Protein AF-A0A1F8F1T1-F1 (afdb_monomer_lite)

Secondary structure (DSSP, 8-state):
-HHHHHHHHHHHHHHIIIIIHHHH--HHHHHHHHHHHHHHHHHHHHHHHHHHHHHHHHHHH--TT--GGGGG-HHHHHHHHHHHHHHHHHHHH-TTHHHHS--HHHHHHHHHHHHTT------

Sequence (123 aa):
MLFNLFILGLAVYFLYRILIRPVFGTPNEQLTKIRQNKLLLKYASETRLISRQITEWVRANLKDGDSISKLYDPELMVLIERDQKLFDEIVKLDSSYKDLVMPPKEFHRHLVELARGQYKQTH

Structure (mmCIF, N/CA/C/O backbone):
data_AF-A0A1F8F1T1-F1
#
_entry.id   AF-A0A1F8F1T1-F1
#
loop_
_atom_site.group_PDB
_atom_site.id
_atom_site.type_symbol
_atom_site.label_atom_id
_atom_site.label_alt_id
_atom_site.label_comp_id
_atom_site.label_asym_id
_atom_site.label_entity_id
_atom_site.label_seq_id
_atom_site.pdbx_PDB_ins_code
_atom_site.Cartn_x
_atom_site.Cartn_y
_atom_site.Cartn_z
_atom_site.occupancy
_atom_site.B_iso_or_equiv
_atom_site.auth_seq_id
_atom_site.auth_comp_id
_atom_site.auth_asym_id
_atom_site.auth_atom_id
_atom_site.pdbx_PDB_model_num
ATOM 1 N N . MET A 1 1 ? 37.839 1.947 -54.728 1.00 59.00 1 MET A N 1
ATOM 2 C CA . MET A 1 1 ? 38.269 1.691 -53.332 1.00 59.00 1 MET A CA 1
ATOM 3 C C . MET A 1 1 ? 37.271 2.195 -52.286 1.00 59.00 1 MET A C 1
ATOM 5 O O . MET A 1 1 ? 36.901 1.408 -51.428 1.00 59.00 1 MET A O 1
ATOM 9 N N . LEU A 1 2 ? 36.771 3.436 -52.372 1.00 60.41 2 LEU A N 1
ATOM 10 C CA . LEU A 1 2 ? 35.816 4.007 -51.396 1.00 60.41 2 LEU A CA 1
ATOM 11 C C . LEU A 1 2 ? 34.482 3.240 -51.268 1.00 60.41 2 LEU A C 1
ATOM 13 O O . LEU A 1 2 ? 33.954 3.098 -50.171 1.00 60.41 2 LEU A O 1
ATOM 17 N N . PHE A 1 3 ? 33.971 2.683 -52.368 1.00 63.91 3 PHE A N 1
ATOM 18 C CA . PHE A 1 3 ? 32.712 1.925 -52.383 1.00 63.91 3 PHE A CA 1
ATOM 19 C C . PHE A 1 3 ? 32.761 0.644 -51.526 1.00 63.91 3 PHE A C 1
ATOM 21 O O . PHE A 1 3 ? 31.807 0.326 -50.822 1.00 63.91 3 PHE A O 1
ATOM 28 N N . ASN A 1 4 ? 33.907 -0.045 -51.499 1.00 68.38 4 ASN A N 1
ATOM 29 C CA . ASN A 1 4 ? 34.079 -1.256 -50.690 1.00 68.38 4 ASN A CA 1
ATOM 30 C C . ASN A 1 4 ? 34.127 -0.944 -49.188 1.00 68.38 4 ASN A C 1
ATOM 32 O O . ASN A 1 4 ? 33.624 -1.728 -48.390 1.00 68.38 4 ASN A O 1
ATOM 36 N N . LEU A 1 5 ? 34.672 0.215 -48.798 1.00 72.00 5 LEU A N 1
ATOM 37 C CA . LEU A 1 5 ? 34.673 0.668 -47.402 1.00 72.00 5 LEU A CA 1
ATOM 38 C C . LEU A 1 5 ? 33.259 1.022 -46.920 1.00 72.00 5 LEU A C 1
ATOM 40 O O . LEU A 1 5 ? 32.907 0.720 -45.782 1.00 72.00 5 LEU A O 1
ATOM 44 N N . PHE A 1 6 ? 32.430 1.598 -47.794 1.00 73.69 6 PHE A N 1
ATOM 45 C CA . PHE A 1 6 ? 31.031 1.903 -47.488 1.00 73.69 6 PHE A CA 1
ATOM 46 C C . PHE A 1 6 ? 30.197 0.633 -47.259 1.00 73.69 6 PHE A C 1
ATOM 48 O O . PHE A 1 6 ? 29.474 0.535 -46.266 1.00 73.69 6 PHE A O 1
ATOM 55 N N . ILE A 1 7 ? 30.348 -0.372 -48.128 1.00 76.06 7 ILE A N 1
ATOM 56 C CA . ILE A 1 7 ? 29.657 -1.664 -47.985 1.00 76.06 7 ILE A CA 1
ATOM 57 C C . ILE A 1 7 ? 30.124 -2.404 -46.726 1.00 76.06 7 ILE A C 1
ATOM 59 O O . ILE A 1 7 ? 29.296 -2.950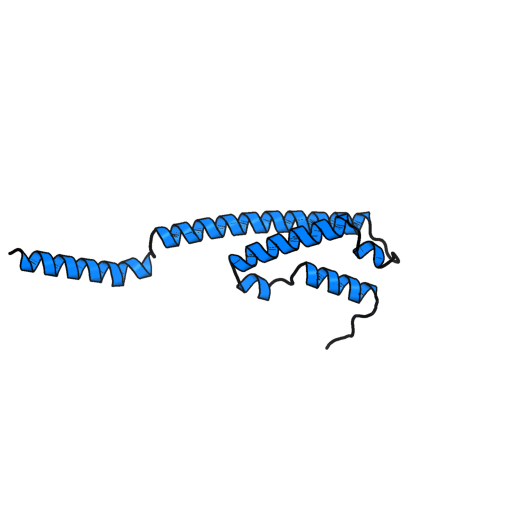 -45.996 1.00 76.06 7 ILE A O 1
ATOM 63 N N . LEU A 1 8 ? 31.427 -2.379 -46.426 1.00 78.31 8 LEU A N 1
ATOM 64 C CA . LEU A 1 8 ? 31.968 -2.980 -45.207 1.00 78.31 8 LEU A CA 1
ATOM 65 C C . LEU A 1 8 ? 31.399 -2.303 -43.947 1.00 78.31 8 LEU A C 1
ATOM 67 O O . LEU A 1 8 ? 30.991 -2.989 -43.013 1.00 78.31 8 LEU A O 1
ATOM 71 N N . GLY A 1 9 ? 31.297 -0.970 -43.942 1.00 72.56 9 GLY A N 1
ATOM 72 C CA . GLY A 1 9 ? 30.690 -0.214 -42.842 1.00 72.56 9 GLY A CA 1
ATOM 73 C C . GLY A 1 9 ? 29.211 -0.552 -42.625 1.00 72.56 9 GLY A C 1
ATOM 74 O O . GLY A 1 9 ? 28.780 -0.741 -41.487 1.00 72.56 9 GLY A O 1
ATOM 75 N N . LEU A 1 10 ? 28.445 -0.709 -43.708 1.00 78.19 10 LEU A N 1
ATOM 76 C CA . LEU A 1 10 ? 27.050 -1.157 -43.655 1.00 78.19 10 LEU A CA 1
ATOM 77 C C . LEU A 1 10 ? 26.926 -2.576 -43.092 1.00 78.19 10 LEU A C 1
ATOM 79 O O . LEU A 1 10 ? 26.110 -2.808 -42.202 1.00 78.19 10 LEU A O 1
ATOM 83 N N . ALA A 1 11 ? 27.755 -3.512 -43.556 1.00 78.50 11 ALA A N 1
ATOM 84 C CA . ALA A 1 11 ? 27.746 -4.889 -43.070 1.00 78.50 11 ALA A CA 1
ATOM 85 C C . ALA A 1 11 ? 28.055 -4.966 -41.565 1.00 78.50 11 ALA A C 1
ATOM 87 O O . ALA A 1 11 ? 27.344 -5.644 -40.823 1.00 78.50 11 ALA A O 1
ATOM 88 N N . VAL A 1 12 ? 29.051 -4.210 -41.091 1.00 78.56 12 VAL A N 1
ATOM 89 C CA . VAL A 1 12 ? 29.393 -4.119 -39.661 1.00 78.56 12 VAL A CA 1
ATOM 90 C C . VAL A 1 12 ? 28.250 -3.499 -38.852 1.00 78.56 12 VAL A C 1
ATOM 92 O O . VAL A 1 12 ? 27.917 -4.003 -37.779 1.00 78.56 12 VAL A O 1
ATOM 95 N N . TYR A 1 13 ? 27.595 -2.456 -39.369 1.00 78.56 13 TYR A N 1
ATOM 96 C CA . TYR A 1 13 ? 26.437 -1.840 -38.716 1.00 78.56 13 TYR A CA 1
ATOM 97 C C . TYR A 1 13 ? 25.257 -2.814 -38.578 1.00 78.56 13 TYR A C 1
ATOM 99 O O . TYR A 1 13 ? 24.650 -2.911 -37.508 1.00 78.56 13 TYR A O 1
ATOM 107 N N . PHE A 1 14 ? 24.945 -3.569 -39.635 1.00 77.19 14 PHE A N 1
ATOM 108 C CA . PHE A 1 14 ? 23.886 -4.577 -39.601 1.00 77.19 14 PHE A CA 1
ATOM 109 C C . PHE A 1 14 ? 24.230 -5.737 -38.660 1.00 77.19 14 PHE A C 1
ATOM 111 O O . PHE A 1 14 ? 23.375 -6.132 -37.869 1.00 77.19 14 PHE A O 1
ATOM 118 N N . LEU A 1 15 ? 25.477 -6.219 -38.661 1.00 76.56 15 LEU A N 1
ATOM 119 C CA . LEU A 1 15 ? 25.941 -7.242 -37.717 1.00 76.56 15 LEU A CA 1
ATOM 120 C C . LEU A 1 15 ? 25.843 -6.760 -36.264 1.00 76.56 15 LEU A C 1
ATOM 122 O O . LEU A 1 15 ? 25.317 -7.478 -35.417 1.00 76.56 15 LEU A O 1
ATOM 126 N N . TYR A 1 16 ? 26.248 -5.522 -35.971 1.00 72.50 16 TYR A N 1
ATOM 127 C CA . TYR A 1 16 ? 26.087 -4.925 -34.642 1.00 72.50 16 TYR A CA 1
ATOM 128 C C . TYR A 1 16 ? 24.607 -4.827 -34.230 1.00 72.50 16 TYR A C 1
ATOM 130 O O . TYR A 1 16 ? 24.237 -5.181 -33.107 1.00 72.50 16 TYR A O 1
ATOM 138 N N . ARG A 1 17 ? 23.733 -4.392 -35.145 1.00 68.88 17 ARG A N 1
ATOM 139 C CA . ARG A 1 17 ? 22.296 -4.232 -34.878 1.00 68.88 17 ARG A CA 1
ATOM 140 C C . ARG A 1 17 ? 21.565 -5.565 -34.693 1.00 68.88 17 ARG A C 1
ATOM 142 O O . ARG A 1 17 ? 20.622 -5.602 -33.910 1.00 68.88 17 ARG A O 1
ATOM 149 N N . ILE A 1 18 ? 21.969 -6.618 -35.401 1.00 72.00 18 ILE A N 1
ATOM 150 C CA . ILE A 1 18 ? 21.303 -7.929 -35.383 1.00 72.00 18 ILE A CA 1
ATOM 151 C C . ILE A 1 18 ? 21.863 -8.839 -34.285 1.00 72.00 18 ILE A C 1
ATOM 153 O O . ILE A 1 18 ? 21.093 -9.551 -33.655 1.00 72.00 18 ILE A O 1
ATOM 157 N N . LEU A 1 19 ? 23.175 -8.826 -34.037 1.00 65.62 19 LEU A N 1
ATOM 158 C CA . LEU A 1 19 ? 23.812 -9.781 -33.122 1.00 65.62 19 LEU A CA 1
ATOM 159 C C . LEU A 1 19 ? 24.101 -9.188 -31.742 1.00 65.62 19 LEU A C 1
ATOM 161 O O . LEU A 1 19 ? 23.941 -9.871 -30.738 1.00 65.62 19 LEU A O 1
ATOM 165 N N . ILE A 1 20 ? 24.514 -7.921 -31.666 1.00 62.72 20 ILE A N 1
ATOM 166 C CA . ILE A 1 20 ? 25.002 -7.328 -30.410 1.00 62.72 20 ILE A CA 1
ATOM 167 C C . ILE A 1 20 ? 23.877 -6.587 -29.682 1.00 62.72 20 ILE A C 1
ATOM 169 O O . ILE A 1 20 ? 23.668 -6.791 -28.486 1.00 62.72 20 ILE A O 1
ATOM 173 N N . ARG A 1 21 ? 23.100 -5.767 -30.400 1.00 60.22 21 ARG A N 1
ATOM 174 C CA . ARG A 1 21 ? 22.005 -4.975 -29.817 1.00 60.22 21 ARG A CA 1
ATOM 175 C C . ARG A 1 21 ? 20.918 -5.806 -29.104 1.00 60.22 21 ARG A C 1
ATOM 177 O O . ARG A 1 21 ? 20.517 -5.373 -28.028 1.00 60.22 21 ARG A O 1
ATOM 184 N N . PRO A 1 22 ? 20.431 -6.953 -29.622 1.00 61.81 22 PRO A N 1
ATOM 185 C CA . PRO A 1 22 ? 19.418 -7.735 -28.908 1.00 61.81 22 PRO A CA 1
ATOM 186 C C . PRO A 1 22 ? 19.983 -8.537 -27.729 1.00 61.81 22 PRO A C 1
ATOM 188 O O . PRO A 1 22 ? 19.249 -8.792 -26.781 1.00 61.81 22 PRO A O 1
ATOM 191 N N . VAL A 1 23 ? 21.270 -8.908 -27.755 1.00 61.06 23 VAL A N 1
ATOM 192 C CA . VAL A 1 23 ? 21.905 -9.690 -26.677 1.00 61.06 23 VAL A CA 1
ATOM 193 C C . VAL A 1 23 ? 22.270 -8.806 -25.485 1.00 61.06 23 VAL A C 1
ATOM 195 O O . VAL A 1 23 ? 22.079 -9.207 -24.340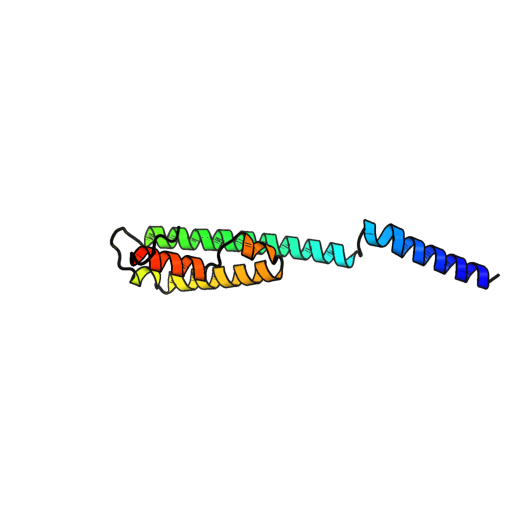 1.00 61.06 23 VAL A O 1
ATOM 198 N N . PHE A 1 24 ? 22.763 -7.591 -25.734 1.00 57.16 24 PHE A N 1
ATOM 199 C CA . PHE A 1 24 ? 23.231 -6.698 -24.672 1.00 57.16 24 PHE A CA 1
ATOM 200 C C . PHE A 1 24 ? 22.254 -5.560 -24.350 1.00 57.16 24 PHE A C 1
ATOM 202 O O . PHE A 1 24 ? 22.424 -4.890 -23.334 1.00 57.16 24 PHE A O 1
ATOM 209 N N . GLY A 1 25 ? 21.212 -5.337 -25.155 1.00 58.81 25 GLY A N 1
ATOM 210 C CA . GLY A 1 25 ? 20.397 -4.124 -25.058 1.00 58.81 25 GLY A CA 1
ATOM 211 C C . GLY A 1 25 ? 21.231 -2.867 -25.330 1.00 58.81 25 GLY A C 1
ATOM 212 O O . GLY A 1 25 ? 22.454 -2.910 -25.494 1.00 58.81 25 GLY A O 1
ATOM 213 N N . THR A 1 26 ? 20.591 -1.704 -25.401 1.00 63.59 26 THR A N 1
ATOM 214 C CA . THR A 1 26 ? 21.368 -0.454 -25.415 1.00 63.59 26 THR A CA 1
ATOM 215 C C . THR A 1 26 ? 21.877 -0.139 -23.999 1.00 63.59 26 THR A C 1
ATOM 217 O O . THR A 1 26 ? 21.182 -0.433 -23.024 1.00 63.59 26 THR A O 1
ATOM 220 N N . PRO A 1 27 ? 23.049 0.505 -23.828 1.00 63.69 27 PRO A N 1
ATOM 221 C CA . PRO A 1 27 ? 23.506 0.964 -22.511 1.00 63.69 27 PRO A CA 1
ATOM 222 C C . PRO A 1 27 ? 22.430 1.778 -21.772 1.00 63.69 27 PRO A C 1
ATOM 224 O O . PRO A 1 27 ? 22.252 1.637 -20.565 1.00 63.69 27 PRO A O 1
ATOM 227 N N . ASN A 1 28 ? 21.636 2.552 -22.517 1.00 65.62 28 ASN A N 1
ATOM 228 C CA . ASN A 1 28 ? 20.506 3.323 -22.001 1.00 65.62 28 ASN A CA 1
ATOM 229 C C . ASN A 1 28 ? 19.364 2.447 -21.456 1.00 65.62 28 ASN A C 1
ATOM 231 O O . ASN A 1 28 ? 18.764 2.804 -20.443 1.00 65.62 28 ASN A O 1
ATOM 235 N N . GLU A 1 29 ? 19.072 1.298 -22.069 1.00 66.50 29 GLU A N 1
ATOM 236 C CA . GLU A 1 29 ? 18.087 0.337 -21.550 1.00 66.50 29 GLU A CA 1
ATOM 237 C C . GLU A 1 29 ? 18.572 -0.317 -20.251 1.00 66.50 29 GLU A C 1
ATOM 239 O O . GLU A 1 29 ? 17.806 -0.417 -19.292 1.00 66.50 29 GLU A O 1
ATOM 244 N N . GLN A 1 30 ? 19.852 -0.700 -20.174 1.00 68.38 30 GLN A N 1
ATOM 245 C CA . GLN A 1 30 ? 20.429 -1.255 -18.945 1.00 68.38 30 GLN A CA 1
ATOM 246 C C . GLN A 1 30 ? 20.431 -0.227 -17.803 1.00 68.38 30 GLN A C 1
ATOM 248 O O . GLN A 1 30 ? 20.001 -0.531 -16.690 1.00 68.38 30 GLN A O 1
ATOM 253 N N . LEU A 1 31 ? 20.846 1.013 -18.085 1.00 68.12 31 LEU A N 1
ATOM 254 C CA . LEU A 1 31 ? 20.800 2.122 -17.128 1.00 68.12 31 LEU A CA 1
ATOM 255 C C . LEU A 1 31 ? 19.371 2.414 -16.650 1.00 68.12 31 LEU A C 1
ATOM 257 O O . LEU A 1 31 ? 19.165 2.669 -15.461 1.00 68.12 31 LEU A O 1
ATOM 261 N N . THR A 1 32 ? 18.384 2.343 -17.546 1.00 72.38 32 THR A N 1
ATOM 262 C CA . THR A 1 32 ? 16.965 2.510 -17.198 1.00 72.38 32 THR A CA 1
ATOM 263 C C . THR A 1 32 ? 16.494 1.408 -16.249 1.00 72.38 32 THR A C 1
ATOM 265 O O . THR A 1 32 ? 15.938 1.726 -15.199 1.00 72.38 32 THR A O 1
ATOM 268 N N . LYS A 1 33 ? 16.808 0.136 -16.535 1.00 73.31 33 LYS A N 1
ATOM 269 C CA . LYS A 1 33 ? 16.470 -0.996 -15.652 1.00 73.31 33 LYS A CA 1
ATOM 270 C C . LYS A 1 33 ? 17.109 -0.879 -14.266 1.00 73.31 33 LYS A C 1
ATOM 272 O O . LYS A 1 33 ? 16.445 -1.110 -13.261 1.00 73.31 33 LYS A O 1
ATOM 277 N N . ILE A 1 34 ? 18.377 -0.472 -14.182 1.00 75.19 34 ILE A N 1
ATOM 278 C CA . ILE A 1 34 ? 19.065 -0.275 -12.892 1.00 75.19 34 ILE A CA 1
ATOM 279 C C . ILE A 1 34 ? 18.388 0.834 -12.074 1.00 75.19 34 ILE A C 1
ATOM 281 O O . ILE A 1 34 ? 18.170 0.674 -10.870 1.00 75.19 34 ILE A O 1
ATOM 285 N N . ARG A 1 35 ? 18.028 1.957 -12.712 1.00 76.31 35 ARG A N 1
ATOM 286 C CA . ARG A 1 35 ? 17.304 3.053 -12.046 1.00 76.31 35 ARG A CA 1
ATOM 287 C C . ARG A 1 35 ? 15.926 2.609 -11.562 1.00 76.31 35 ARG A C 1
ATOM 289 O O . ARG A 1 35 ? 15.580 2.908 -10.422 1.00 76.31 35 ARG A O 1
ATOM 296 N N . GLN A 1 36 ? 15.182 1.873 -12.387 1.00 80.25 36 GLN A N 1
ATOM 297 C CA . GLN A 1 36 ? 13.880 1.310 -12.022 1.00 80.25 36 GLN A CA 1
ATOM 2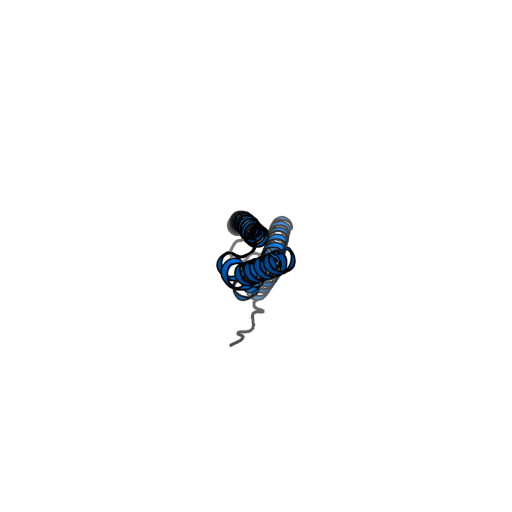98 C C . GLN A 1 36 ? 13.999 0.359 -10.827 1.00 80.25 36 GLN A C 1
ATOM 300 O O . GLN A 1 36 ? 13.293 0.546 -9.843 1.00 80.25 36 GLN A O 1
ATOM 305 N N . ASN A 1 37 ? 14.958 -0.570 -10.837 1.00 81.88 37 ASN A N 1
ATOM 306 C CA . ASN A 1 37 ? 15.184 -1.488 -9.716 1.00 81.88 37 ASN A CA 1
ATOM 307 C C . ASN A 1 37 ? 15.531 -0.752 -8.417 1.00 81.88 37 ASN A C 1
ATOM 309 O O . ASN A 1 37 ? 15.046 -1.112 -7.346 1.00 81.88 37 ASN A O 1
ATOM 313 N N . LYS A 1 38 ? 16.342 0.310 -8.492 1.00 85.50 38 LYS A N 1
ATOM 314 C CA . LYS A 1 38 ? 16.666 1.134 -7.321 1.00 85.50 38 LYS A CA 1
ATOM 315 C C . LYS A 1 38 ? 15.438 1.875 -6.780 1.00 85.50 38 LYS A C 1
ATOM 317 O O . LYS A 1 38 ? 15.286 1.977 -5.564 1.00 85.50 38 LYS A O 1
ATOM 322 N N . LEU A 1 39 ? 14.575 2.387 -7.660 1.00 86.44 39 LEU A N 1
ATOM 323 C CA . LEU A 1 39 ? 13.313 3.024 -7.270 1.00 86.44 39 LEU A CA 1
ATOM 324 C C . LEU A 1 39 ? 12.342 2.017 -6.647 1.00 86.44 39 LEU A C 1
ATOM 326 O O . LEU A 1 39 ? 11.801 2.299 -5.586 1.00 86.44 39 LEU A O 1
ATOM 330 N N . LEU A 1 40 ? 12.198 0.827 -7.233 1.00 85.50 40 LEU A N 1
ATOM 331 C CA . LEU A 1 40 ? 11.379 -0.253 -6.677 1.00 85.50 40 LEU A CA 1
ATOM 332 C C . LEU A 1 40 ? 11.863 -0.679 -5.288 1.00 85.50 40 LEU A C 1
ATOM 334 O O . LEU A 1 40 ? 11.055 -0.801 -4.375 1.00 85.50 40 LEU A O 1
ATOM 338 N N . LEU A 1 41 ? 13.177 -0.829 -5.088 1.00 87.81 41 LEU A N 1
ATOM 339 C CA . LEU A 1 41 ? 13.756 -1.109 -3.768 1.00 87.81 41 LEU A CA 1
ATOM 340 C C . LEU A 1 41 ? 13.439 -0.004 -2.754 1.00 87.81 41 LEU A C 1
ATOM 342 O O . LEU A 1 41 ? 13.098 -0.297 -1.606 1.00 87.81 41 LEU A O 1
ATOM 346 N N . LYS A 1 42 ? 13.528 1.263 -3.177 1.00 90.38 42 LYS A N 1
ATOM 347 C CA . LYS A 1 42 ? 13.160 2.405 -2.338 1.00 90.38 42 LYS A CA 1
ATOM 348 C C . LYS A 1 42 ? 11.678 2.339 -1.959 1.00 90.38 42 LYS A C 1
ATOM 350 O O . LYS A 1 42 ? 11.369 2.369 -0.770 1.00 90.38 42 LYS A O 1
ATOM 355 N N . TYR A 1 43 ? 10.779 2.178 -2.926 1.00 89.56 43 TYR A N 1
ATOM 356 C CA . TYR A 1 43 ? 9.346 2.092 -2.653 1.00 89.56 43 TYR A CA 1
ATOM 357 C C . TYR A 1 43 ? 8.991 0.887 -1.782 1.00 89.56 43 TYR A C 1
ATOM 359 O O . TYR A 1 43 ? 8.281 1.060 -0.803 1.00 89.56 43 TYR A O 1
ATOM 367 N N . ALA A 1 44 ? 9.578 -0.289 -2.021 1.00 84.50 44 ALA A N 1
ATOM 368 C CA . ALA A 1 44 ? 9.381 -1.463 -1.170 1.00 84.50 44 ALA A CA 1
ATOM 369 C C . ALA A 1 44 ? 9.788 -1.205 0.293 1.00 84.50 44 ALA A C 1
ATOM 371 O O . ALA A 1 44 ? 9.105 -1.643 1.223 1.00 84.50 44 ALA A O 1
ATOM 372 N N . SER A 1 45 ? 10.882 -0.467 0.517 1.00 87.38 45 SER A N 1
ATOM 373 C CA . SER A 1 45 ? 11.299 -0.078 1.869 1.00 87.38 45 SER A CA 1
ATOM 374 C C . SER A 1 45 ? 10.319 0.898 2.534 1.00 87.38 45 SER A C 1
ATOM 376 O O . SER A 1 45 ? 10.025 0.752 3.722 1.00 87.38 45 SER A O 1
ATOM 378 N N . GLU A 1 46 ? 9.765 1.844 1.771 1.00 91.06 46 GLU A N 1
ATOM 379 C CA . GLU A 1 46 ? 8.780 2.810 2.265 1.00 91.06 46 GLU A CA 1
ATOM 380 C C . GLU A 1 46 ? 7.428 2.141 2.551 1.00 91.06 46 GLU A C 1
ATOM 382 O O . GLU A 1 46 ? 6.874 2.343 3.630 1.00 91.06 46 GLU A O 1
ATOM 387 N N . THR A 1 47 ? 6.945 1.262 1.668 1.00 88.19 47 THR A N 1
ATOM 388 C CA . THR A 1 47 ? 5.728 0.462 1.880 1.00 88.19 47 THR A CA 1
ATOM 389 C C . THR A 1 47 ? 5.842 -0.383 3.146 1.00 88.19 47 THR A C 1
ATOM 391 O O . THR A 1 47 ? 4.920 -0.415 3.961 1.00 88.19 47 THR A O 1
ATOM 394 N N . ARG A 1 48 ? 7.003 -1.013 3.387 1.00 87.88 48 ARG A N 1
ATOM 395 C CA . ARG A 1 48 ? 7.247 -1.774 4.624 1.00 87.88 48 ARG A CA 1
ATOM 396 C C . ARG A 1 48 ? 7.166 -0.893 5.872 1.00 87.88 48 ARG A C 1
ATOM 398 O O . ARG A 1 48 ? 6.642 -1.334 6.895 1.00 87.88 48 ARG A O 1
ATOM 405 N N . LEU A 1 49 ? 7.687 0.332 5.804 1.00 92.12 49 LEU A N 1
ATOM 406 C CA . LEU A 1 49 ? 7.615 1.284 6.910 1.00 92.12 49 LEU A CA 1
ATOM 407 C C . LEU A 1 49 ? 6.166 1.708 7.182 1.00 92.12 49 LEU A C 1
ATOM 409 O O . LEU A 1 49 ? 5.737 1.666 8.332 1.00 92.12 49 LEU A O 1
ATOM 413 N N . ILE A 1 50 ? 5.406 2.063 6.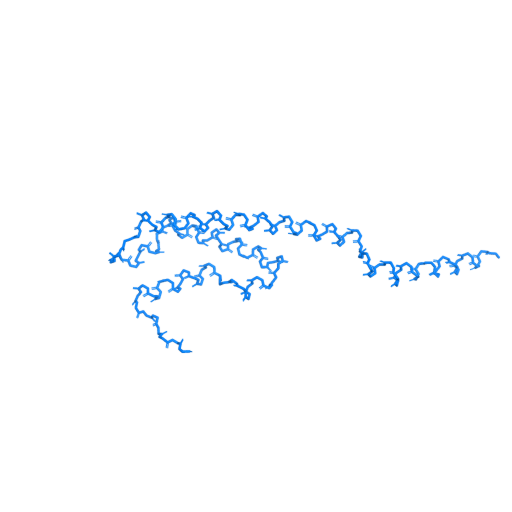143 1.00 88.19 50 ILE A N 1
ATOM 414 C CA . ILE A 1 50 ? 4.005 2.479 6.289 1.00 88.19 50 ILE A CA 1
ATOM 415 C C . ILE A 1 50 ? 3.143 1.324 6.803 1.00 88.19 50 ILE A C 1
ATOM 417 O O . ILE A 1 50 ? 2.384 1.506 7.751 1.00 88.19 50 ILE A O 1
ATOM 421 N N . SER A 1 51 ? 3.328 0.114 6.271 1.00 85.44 51 SER A N 1
ATOM 422 C CA . SER A 1 51 ? 2.635 -1.093 6.749 1.00 85.44 51 SER A CA 1
ATOM 423 C C . SER A 1 51 ? 2.856 -1.321 8.248 1.00 85.44 51 SER A C 1
ATOM 425 O O . SER A 1 51 ? 1.929 -1.657 8.991 1.00 85.44 51 SER A O 1
ATOM 427 N N . ARG A 1 52 ? 4.088 -1.093 8.722 1.00 86.88 52 ARG A N 1
ATOM 428 C CA . ARG A 1 52 ? 4.416 -1.164 10.147 1.00 86.88 52 ARG A CA 1
ATOM 429 C C . ARG A 1 52 ? 3.695 -0.077 10.946 1.00 86.88 52 ARG A C 1
ATOM 431 O O . ARG A 1 52 ? 3.123 -0.399 11.980 1.00 86.88 52 ARG A O 1
ATOM 438 N N . GLN A 1 53 ? 3.681 1.164 10.462 1.00 90.12 53 GLN A N 1
ATOM 439 C CA . GLN A 1 53 ? 2.983 2.276 11.119 1.00 90.12 53 GLN A CA 1
ATOM 440 C C . GLN A 1 53 ? 1.476 2.026 11.226 1.00 90.12 53 GLN A C 1
ATOM 442 O O . GLN A 1 53 ? 0.906 2.235 12.291 1.00 90.12 53 GLN A O 1
ATOM 447 N N . ILE A 1 54 ? 0.843 1.511 10.167 1.00 85.12 54 ILE A N 1
ATOM 448 C CA . ILE A 1 54 ? -0.573 1.118 10.185 1.00 85.12 54 ILE A CA 1
ATOM 449 C C . ILE A 1 54 ? -0.802 0.034 11.242 1.00 85.12 54 ILE A C 1
ATOM 451 O O . ILE A 1 54 ? -1.711 0.148 12.057 1.00 85.12 54 ILE A O 1
ATOM 455 N N . THR A 1 55 ? 0.049 -0.995 11.276 1.00 85.81 55 THR A N 1
ATOM 456 C CA . THR A 1 55 ? -0.061 -2.090 12.254 1.00 85.81 55 THR A CA 1
ATOM 457 C C . THR A 1 55 ? 0.084 -1.591 13.694 1.00 85.81 55 THR A C 1
ATOM 459 O O . THR A 1 55 ? -0.676 -1.994 14.575 1.00 85.81 55 THR A O 1
ATOM 462 N N . GLU A 1 56 ? 1.061 -0.719 13.947 1.00 88.19 56 GLU A N 1
ATOM 463 C CA . GLU A 1 56 ? 1.288 -0.109 15.260 1.00 88.19 56 GLU A CA 1
ATOM 464 C C . GLU A 1 56 ? 0.102 0.771 15.667 1.00 88.19 56 GLU A C 1
ATOM 466 O O . GLU A 1 56 ? -0.383 0.648 16.792 1.00 88.19 56 GLU A O 1
ATOM 471 N N . TRP A 1 57 ? -0.423 1.578 14.740 1.00 90.69 57 TRP A N 1
ATOM 472 C CA . TRP A 1 57 ? -1.605 2.402 14.971 1.00 90.69 57 TRP A CA 1
ATOM 473 C C . TRP A 1 57 ? -2.829 1.547 15.309 1.00 90.69 57 TRP A C 1
ATOM 475 O O . TRP A 1 57 ? -3.492 1.808 16.310 1.00 90.69 57 TRP A O 1
ATOM 485 N N . VAL A 1 58 ? -3.098 0.486 14.538 1.00 83.44 58 VAL A N 1
ATOM 486 C CA . VAL A 1 58 ? -4.229 -0.425 14.782 1.00 83.44 58 VAL A CA 1
ATOM 487 C C . VAL A 1 58 ? -4.101 -1.075 16.156 1.00 83.44 58 VAL A C 1
ATOM 489 O O . VAL A 1 58 ? -5.062 -1.080 16.916 1.00 83.44 58 VAL A O 1
ATOM 492 N N . ARG A 1 59 ? -2.912 -1.564 16.526 1.00 83.56 59 ARG A N 1
ATOM 493 C CA . ARG A 1 59 ? -2.691 -2.189 17.839 1.00 83.56 59 ARG A CA 1
ATOM 494 C C . ARG A 1 59 ? -2.876 -1.209 19.000 1.00 83.56 59 ARG A C 1
ATOM 496 O O . ARG A 1 59 ? -3.337 -1.613 20.064 1.00 83.56 59 ARG A O 1
ATOM 503 N N . ALA A 1 60 ? -2.465 0.043 18.827 1.00 89.56 60 ALA A N 1
ATOM 504 C CA . ALA A 1 60 ? -2.552 1.052 19.877 1.00 89.56 60 ALA A CA 1
ATOM 505 C C . ALA A 1 60 ? -3.976 1.607 20.043 1.00 89.56 60 ALA A C 1
ATOM 507 O O . ALA A 1 60 ? -4.395 1.891 21.165 1.00 89.56 60 ALA A O 1
ATOM 508 N N . ASN A 1 61 ? -4.715 1.751 18.939 1.00 84.88 61 ASN A N 1
ATOM 509 C CA . ASN A 1 61 ? -5.952 2.533 18.901 1.00 84.88 61 ASN A CA 1
ATOM 510 C C . ASN A 1 61 ? -7.226 1.703 18.720 1.00 84.88 61 ASN A C 1
ATOM 512 O O . ASN A 1 61 ? -8.309 2.196 19.058 1.00 84.88 61 ASN A O 1
ATOM 516 N N . LEU A 1 62 ? -7.114 0.472 18.214 1.00 82.88 62 LEU A N 1
ATOM 517 C CA . LEU A 1 62 ? -8.243 -0.409 17.937 1.00 82.88 62 LEU A CA 1
ATOM 518 C C . LEU A 1 62 ? -8.312 -1.548 18.965 1.00 82.88 62 LEU A C 1
ATOM 520 O O . LEU A 1 62 ? -7.343 -2.274 19.186 1.00 82.88 62 LEU A O 1
ATOM 524 N N . LYS A 1 63 ? -9.475 -1.703 19.590 1.00 81.62 63 LYS A N 1
ATOM 525 C CA . LYS A 1 63 ? -9.822 -2.772 20.530 1.00 81.62 63 LYS A CA 1
ATOM 526 C C . LYS A 1 63 ? -11.068 -3.507 20.049 1.00 81.62 63 LYS A C 1
ATOM 528 O O . LYS A 1 63 ? -11.874 -2.961 19.295 1.00 81.62 63 LYS A O 1
ATOM 533 N N . ASP A 1 64 ? -11.253 -4.730 20.534 1.00 74.62 64 ASP A N 1
ATOM 534 C CA . ASP A 1 64 ? -12.464 -5.501 20.258 1.00 74.62 64 ASP A CA 1
ATOM 535 C C . ASP A 1 64 ? -13.713 -4.744 20.738 1.00 74.62 64 ASP A C 1
ATOM 537 O O . ASP A 1 64 ? -13.772 -4.266 21.872 1.00 74.62 64 ASP A O 1
ATOM 541 N N . GLY A 1 65 ? -14.710 -4.622 19.857 1.00 72.88 65 GLY A N 1
ATOM 542 C CA . GLY A 1 65 ? -15.954 -3.891 20.123 1.00 72.88 65 GLY A CA 1
ATOM 543 C C . GLY A 1 65 ? -15.897 -2.382 19.858 1.00 72.88 65 GLY A C 1
ATOM 544 O O . GLY A 1 65 ? -16.902 -1.701 20.064 1.00 72.88 65 GLY A O 1
ATOM 545 N N . ASP A 1 66 ? -14.767 -1.847 19.387 1.00 80.75 66 ASP A N 1
ATOM 546 C CA . ASP A 1 66 ? -14.685 -0.447 18.970 1.00 80.75 66 ASP A CA 1
ATOM 547 C C . ASP A 1 66 ? -15.610 -0.131 17.782 1.00 80.75 66 ASP A C 1
ATOM 549 O O . ASP A 1 66 ? -15.836 -0.943 16.883 1.00 80.75 66 ASP A O 1
ATOM 553 N N . SER A 1 67 ? -16.113 1.106 17.752 1.00 83.12 67 SER A N 1
ATOM 554 C CA . SER A 1 67 ? -16.921 1.611 16.639 1.00 83.12 67 SER A CA 1
ATOM 555 C C . SER A 1 67 ? -16.131 1.625 15.328 1.00 83.12 67 SER A C 1
ATOM 557 O O . SER A 1 67 ? -14.998 2.109 15.274 1.00 83.12 67 SER A O 1
ATOM 559 N N . ILE A 1 68 ? -16.795 1.231 14.236 1.00 84.06 68 ILE A N 1
ATOM 560 C CA . ILE A 1 68 ? -16.296 1.319 12.851 1.00 84.06 68 ILE A CA 1
ATOM 561 C C . ILE A 1 68 ? -15.793 2.728 12.505 1.00 84.06 68 ILE A C 1
ATOM 563 O O . ILE A 1 68 ? -14.909 2.876 11.666 1.00 84.06 68 ILE A O 1
ATOM 567 N N . SER A 1 69 ? -16.321 3.775 13.151 1.00 87.88 69 SER A N 1
ATOM 568 C CA . SER A 1 69 ? -15.862 5.154 12.946 1.00 87.88 69 SER A CA 1
ATOM 569 C C . SER A 1 69 ? -14.370 5.344 13.235 1.00 87.88 69 SER A C 1
ATOM 571 O O . SER A 1 69 ? -13.760 6.208 12.616 1.00 87.88 69 SER A O 1
ATOM 573 N N . LYS A 1 70 ? -13.755 4.519 14.099 1.00 87.56 70 LYS A N 1
ATOM 574 C CA . LYS A 1 70 ? -12.301 4.549 14.329 1.00 87.56 70 LYS A CA 1
ATOM 575 C C . LYS A 1 70 ? -11.486 4.155 13.100 1.00 87.56 70 LYS A C 1
ATOM 577 O O . LYS A 1 70 ? -10.356 4.598 12.964 1.00 87.56 70 LYS A O 1
ATOM 582 N N . LEU A 1 71 ? -12.048 3.379 12.172 1.00 87.31 71 LEU A N 1
ATOM 583 C CA . LEU A 1 71 ? -11.377 3.083 10.903 1.00 87.31 71 LEU A CA 1
ATOM 584 C C . LEU A 1 71 ? -11.279 4.320 9.996 1.00 87.31 71 LEU A C 1
ATOM 586 O O . LEU A 1 71 ? -10.539 4.289 9.023 1.00 87.31 71 LEU A O 1
ATOM 590 N N . TYR A 1 72 ? -11.995 5.403 10.305 1.00 91.94 72 TYR A N 1
ATOM 591 C CA . TYR A 1 72 ? -11.909 6.689 9.606 1.00 91.94 72 TYR A CA 1
ATOM 592 C C . TYR A 1 72 ? -11.096 7.723 10.389 1.00 91.94 72 TYR A C 1
ATOM 594 O O . TYR A 1 72 ? -11.212 8.921 10.127 1.00 91.94 72 TYR A O 1
ATOM 602 N N . ASP A 1 73 ? -10.299 7.279 11.361 1.00 94.00 73 ASP A N 1
ATOM 603 C CA . ASP A 1 73 ? -9.426 8.173 12.103 1.00 94.00 73 ASP A CA 1
ATOM 604 C C . ASP A 1 73 ? -8.471 8.926 11.153 1.00 94.00 73 ASP A C 1
ATOM 606 O O . ASP A 1 73 ? -7.888 8.303 10.255 1.00 94.00 73 ASP A O 1
ATOM 610 N N . PRO A 1 74 ? -8.299 10.252 11.317 1.00 94.56 74 PRO A N 1
ATOM 611 C CA . PRO A 1 74 ? -7.465 11.050 10.425 1.00 94.56 74 PRO A CA 1
ATOM 612 C C . PRO A 1 74 ? -6.029 10.534 10.292 1.00 94.56 74 PRO A C 1
ATOM 614 O O . PRO A 1 74 ? -5.476 10.568 9.192 1.00 94.56 74 PRO A O 1
ATOM 617 N N . GLU A 1 75 ? -5.422 10.036 11.372 1.00 94.06 75 GLU A N 1
ATOM 618 C CA . GLU A 1 75 ? -4.047 9.535 11.336 1.00 94.06 75 GLU A CA 1
ATOM 619 C C . GLU A 1 75 ? -3.950 8.258 10.499 1.00 94.06 75 GLU A C 1
ATOM 621 O O . GLU A 1 75 ? -3.065 8.137 9.645 1.00 94.06 75 GLU A O 1
ATOM 626 N N . LEU A 1 76 ? -4.899 7.333 10.679 1.00 91.44 76 LEU A N 1
ATOM 627 C CA . LEU A 1 76 ? -4.975 6.118 9.872 1.00 91.44 76 LEU A CA 1
ATOM 628 C C . LEU A 1 76 ? -5.219 6.449 8.395 1.00 91.44 76 LEU A C 1
ATOM 630 O O . LEU A 1 76 ? -4.554 5.893 7.520 1.00 91.44 76 LEU A O 1
ATOM 634 N N . MET A 1 77 ? -6.133 7.376 8.105 1.00 94.44 77 MET A N 1
ATOM 635 C CA . MET A 1 77 ? -6.449 7.767 6.730 1.00 94.44 77 MET A CA 1
ATOM 636 C C . MET A 1 77 ? -5.242 8.384 6.019 1.00 94.44 77 MET A C 1
ATOM 638 O O . MET A 1 77 ? -4.988 8.055 4.860 1.00 94.44 77 MET A O 1
ATOM 642 N N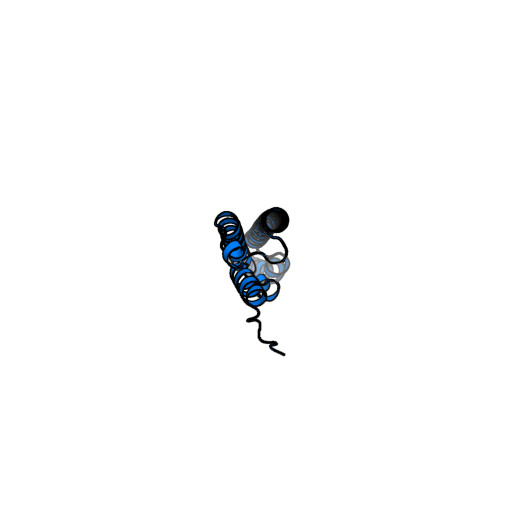 . VAL A 1 78 ? -4.439 9.198 6.712 1.00 96.06 78 VAL A N 1
ATOM 643 C CA . VAL A 1 78 ? -3.181 9.731 6.163 1.00 96.06 78 VAL A CA 1
ATOM 644 C C . VAL A 1 78 ? -2.198 8.608 5.823 1.00 96.06 78 VAL A C 1
ATOM 646 O O . VAL A 1 78 ? -1.537 8.668 4.783 1.00 96.06 78 VAL A O 1
ATOM 649 N N . LEU A 1 79 ? -2.094 7.570 6.657 1.00 93.25 79 LEU A N 1
ATOM 650 C CA . LEU A 1 79 ? -1.237 6.417 6.368 1.00 93.25 79 LEU A CA 1
ATOM 651 C C . LEU A 1 79 ? -1.725 5.645 5.135 1.00 93.25 79 LEU A C 1
ATOM 653 O O . LEU A 1 79 ? -0.919 5.362 4.250 1.00 93.25 79 LEU A O 1
ATOM 657 N N . ILE A 1 80 ? -3.032 5.385 5.031 1.00 92.06 80 ILE A N 1
ATOM 658 C CA . ILE A 1 80 ? -3.644 4.717 3.871 1.00 92.06 80 ILE A CA 1
ATOM 659 C C . ILE A 1 80 ? -3.447 5.532 2.586 1.00 92.06 80 ILE A C 1
ATOM 661 O O . ILE A 1 80 ? -3.134 4.975 1.535 1.00 92.06 80 ILE A O 1
ATOM 665 N N . GLU A 1 81 ? -3.582 6.858 2.639 1.00 95.62 81 GLU A N 1
ATOM 666 C CA . GLU A 1 81 ? -3.336 7.720 1.478 1.00 95.62 81 GLU A CA 1
ATOM 667 C C . GLU A 1 81 ? -1.876 7.713 1.030 1.00 95.62 81 GLU A C 1
ATOM 669 O O . GLU A 1 81 ? -1.594 7.723 -0.172 1.00 95.62 81 GLU A O 1
ATOM 674 N N . ARG A 1 82 ? -0.936 7.714 1.979 1.00 94.44 82 ARG A N 1
ATOM 675 C CA . ARG A 1 82 ? 0.492 7.616 1.661 1.00 94.44 82 ARG A CA 1
ATOM 676 C C . ARG A 1 82 ? 0.828 6.259 1.056 1.00 94.44 82 ARG A C 1
ATOM 678 O O . ARG A 1 82 ? 1.564 6.224 0.073 1.00 94.44 82 ARG A O 1
ATOM 685 N N . ASP A 1 83 ? 0.263 5.184 1.596 1.00 93.12 83 ASP A N 1
ATOM 686 C CA . ASP A 1 83 ? 0.451 3.839 1.055 1.00 93.12 83 ASP A CA 1
ATOM 687 C C . ASP A 1 83 ? -0.126 3.722 -0.362 1.00 93.12 83 ASP A C 1
ATOM 689 O O . ASP A 1 83 ? 0.536 3.215 -1.265 1.00 93.12 83 ASP A O 1
ATOM 693 N N . GLN A 1 84 ? -1.310 4.299 -0.611 1.00 94.62 84 GLN A N 1
ATOM 694 C CA . GLN A 1 84 ? -1.908 4.339 -1.949 1.00 94.62 84 GLN A CA 1
ATOM 695 C C . GLN A 1 84 ? -1.017 5.076 -2.957 1.00 94.62 84 GLN A C 1
ATOM 697 O O . GLN A 1 84 ? -0.847 4.607 -4.077 1.00 94.62 84 GLN A O 1
ATOM 702 N N . LYS A 1 85 ? -0.417 6.209 -2.571 1.00 95.25 85 LYS A N 1
ATOM 703 C CA . LYS A 1 85 ? 0.509 6.936 -3.455 1.00 95.25 85 LYS A CA 1
ATOM 704 C C . LYS A 1 85 ? 1.719 6.078 -3.825 1.00 95.25 85 LYS A C 1
ATOM 706 O O . LYS A 1 85 ? 2.135 6.098 -4.978 1.00 95.25 85 LYS A O 1
ATOM 711 N N . LEU A 1 86 ? 2.273 5.320 -2.876 1.00 93.19 86 LEU A N 1
ATOM 712 C CA . LEU A 1 86 ? 3.372 4.396 -3.167 1.00 93.19 86 LEU A CA 1
ATOM 713 C C . LEU A 1 86 ? 2.931 3.257 -4.077 1.00 93.19 86 LEU A C 1
ATOM 715 O O . LEU A 1 86 ? 3.640 2.947 -5.030 1.00 93.19 86 LEU A O 1
ATOM 719 N N . PHE A 1 87 ? 1.762 2.673 -3.817 1.00 91.69 87 PHE A N 1
ATOM 720 C CA . PHE A 1 87 ? 1.170 1.658 -4.682 1.00 91.69 87 PHE A CA 1
ATOM 721 C C . PHE A 1 87 ? 1.059 2.164 -6.128 1.00 91.69 87 PHE A C 1
ATOM 723 O O . PHE A 1 87 ? 1.535 1.499 -7.046 1.00 91.69 87 PHE A O 1
ATOM 730 N N . ASP A 1 88 ? 0.528 3.372 -6.332 1.00 94.06 88 ASP A N 1
ATOM 731 C CA . ASP A 1 88 ? 0.378 3.969 -7.662 1.00 94.06 88 ASP A CA 1
ATOM 732 C C . ASP A 1 88 ? 1.739 4.194 -8.352 1.00 94.06 88 ASP A C 1
ATOM 734 O O . ASP A 1 88 ? 1.874 3.952 -9.553 1.00 94.06 88 ASP A O 1
ATOM 738 N N . GLU A 1 89 ? 2.769 4.629 -7.615 1.00 93.44 89 GLU A N 1
ATOM 739 C CA . GLU A 1 89 ? 4.131 4.783 -8.149 1.00 93.44 89 GLU A CA 1
ATOM 740 C C . GLU A 1 89 ? 4.784 3.436 -8.498 1.00 93.44 89 GLU A C 1
ATOM 742 O O . GLU A 1 89 ? 5.457 3.329 -9.525 1.00 93.44 89 GLU A O 1
ATOM 747 N N . ILE A 1 90 ? 4.558 2.387 -7.700 1.00 89.62 90 ILE A N 1
ATOM 748 C CA . ILE A 1 90 ? 5.045 1.035 -8.006 1.00 89.62 90 ILE A CA 1
ATOM 749 C C . ILE A 1 90 ? 4.353 0.502 -9.260 1.00 89.62 90 ILE A C 1
ATOM 751 O O . ILE A 1 90 ? 5.041 0.023 -10.154 1.00 89.62 90 ILE A O 1
ATOM 755 N N . VAL A 1 91 ? 3.030 0.647 -9.384 1.00 91.81 91 VAL A N 1
ATOM 756 C CA . VAL A 1 91 ? 2.267 0.177 -10.556 1.00 91.81 91 VAL A CA 1
ATOM 757 C C . VAL A 1 91 ? 2.701 0.876 -11.849 1.00 91.81 91 VAL A C 1
ATOM 759 O O . VAL A 1 91 ? 2.699 0.256 -12.913 1.00 91.81 91 VAL A O 1
ATOM 762 N N . LYS A 1 92 ? 3.121 2.149 -11.785 1.00 91.12 92 LYS A N 1
ATOM 763 C CA . LYS A 1 92 ? 3.710 2.853 -12.942 1.00 91.12 92 LYS A CA 1
ATOM 764 C C . LYS A 1 92 ? 5.035 2.237 -13.396 1.00 91.12 92 LYS A C 1
ATOM 766 O O . LYS A 1 92 ? 5.358 2.314 -14.580 1.00 91.12 92 LYS A O 1
ATOM 771 N N . LEU A 1 93 ? 5.815 1.683 -12.468 1.00 88.12 93 LEU A N 1
ATOM 772 C CA . LEU A 1 93 ? 7.096 1.034 -12.759 1.00 88.12 93 LEU A CA 1
ATOM 773 C C . LEU A 1 93 ? 6.928 -0.438 -13.146 1.00 88.12 93 LEU A C 1
ATOM 775 O O . LEU A 1 93 ? 7.631 -0.916 -14.034 1.00 88.12 93 LEU A O 1
ATOM 779 N N . ASP A 1 94 ? 6.006 -1.133 -12.489 1.00 85.75 94 ASP A N 1
ATOM 780 C CA . ASP A 1 94 ? 5.687 -2.538 -12.689 1.00 85.75 94 ASP A CA 1
ATOM 781 C C . ASP A 1 94 ? 4.173 -2.752 -12.588 1.00 85.75 94 ASP A C 1
ATOM 783 O O . ASP A 1 94 ? 3.594 -2.893 -11.508 1.00 85.75 94 ASP A O 1
ATOM 787 N N . SER A 1 95 ? 3.518 -2.814 -13.746 1.00 88.75 95 SER A N 1
ATOM 788 C CA . SER A 1 95 ? 2.071 -3.000 -13.818 1.00 88.75 95 SER A CA 1
ATOM 789 C C . SER A 1 95 ? 1.591 -4.348 -13.291 1.00 88.75 95 SER A C 1
ATOM 791 O O . SER A 1 95 ? 0.403 -4.462 -13.012 1.00 88.75 95 SER A O 1
ATOM 793 N N . SER A 1 96 ? 2.465 -5.358 -13.177 1.00 88.62 96 SER A N 1
ATOM 794 C CA . SER A 1 96 ? 2.091 -6.672 -12.630 1.00 88.62 96 SER A CA 1
ATOM 795 C C . SER A 1 96 ? 1.822 -6.619 -11.125 1.00 88.62 96 SER A C 1
ATOM 797 O O . SER A 1 96 ? 1.119 -7.466 -10.579 1.00 88.62 96 SER A O 1
ATOM 799 N N . TYR A 1 97 ? 2.299 -5.567 -10.453 1.00 84.38 97 TYR A N 1
ATOM 800 C CA . TYR A 1 97 ? 2.108 -5.377 -9.021 1.00 84.38 97 TYR A CA 1
ATOM 801 C C . TYR A 1 97 ? 0.627 -5.296 -8.615 1.00 84.38 97 TYR A C 1
ATOM 803 O O . TYR A 1 97 ? 0.254 -5.789 -7.552 1.00 84.38 97 TYR A O 1
ATOM 811 N N . LYS A 1 98 ? -0.234 -4.757 -9.491 1.00 88.69 98 LYS A N 1
ATOM 812 C CA . LYS A 1 98 ? -1.688 -4.664 -9.262 1.00 88.69 98 LYS A CA 1
ATOM 813 C C . LYS A 1 98 ? -2.384 -6.030 -9.201 1.00 88.69 98 LYS A C 1
ATOM 815 O O . LYS A 1 98 ? -3.452 -6.137 -8.613 1.00 88.69 98 LYS A O 1
ATOM 820 N N . ASP A 1 99 ? -1.795 -7.045 -9.833 1.00 87.44 99 ASP A N 1
ATOM 821 C CA . ASP A 1 99 ? -2.348 -8.400 -9.885 1.00 87.44 99 ASP A CA 1
ATOM 822 C C . ASP A 1 99 ? -1.892 -9.223 -8.664 1.00 87.44 99 ASP A C 1
ATOM 824 O O . ASP A 1 99 ? -2.469 -10.263 -8.354 1.00 87.44 99 ASP A O 1
ATOM 828 N N . LEU A 1 100 ? -0.857 -8.751 -7.957 1.00 84.56 100 LEU A N 1
ATOM 829 C CA . LEU A 1 100 ? -0.271 -9.399 -6.781 1.00 84.56 100 LEU A CA 1
ATOM 830 C C . LEU A 1 100 ? -0.769 -8.805 -5.461 1.00 84.56 100 LEU A C 1
ATOM 832 O O . LEU A 1 100 ? -0.828 -9.509 -4.454 1.00 84.56 100 LEU A O 1
ATOM 836 N N . VAL A 1 101 ? -1.067 -7.504 -5.444 1.00 84.38 101 VAL A N 1
ATOM 837 C CA . VAL A 1 101 ? -1.358 -6.754 -4.221 1.00 84.38 101 VAL A CA 1
ATOM 838 C C . VAL A 1 101 ? -2.632 -5.938 -4.397 1.00 84.38 101 VAL A C 1
ATOM 840 O O . VAL A 1 101 ? -2.787 -5.193 -5.362 1.00 84.38 101 VAL A O 1
ATOM 843 N N . MET A 1 102 ? -3.534 -6.053 -3.423 1.00 86.69 102 MET A N 1
ATOM 844 C CA . MET A 1 102 ? -4.751 -5.250 -3.357 1.00 86.69 102 MET A CA 1
ATOM 845 C C . MET A 1 102 ? -4.415 -3.773 -3.079 1.00 86.69 102 MET A C 1
ATOM 847 O O . MET A 1 102 ? -3.624 -3.499 -2.171 1.00 86.69 102 MET A O 1
ATOM 851 N N . PRO A 1 103 ? -5.033 -2.810 -3.787 1.00 91.56 103 PRO A N 1
ATOM 852 C CA . PRO A 1 103 ? -4.849 -1.388 -3.515 1.00 91.56 103 PRO A CA 1
ATOM 853 C C . PRO A 1 103 ? -5.174 -1.022 -2.050 1.00 91.56 103 PRO A C 1
ATOM 855 O O . PRO A 1 103 ? -6.220 -1.438 -1.540 1.00 91.56 103 PRO A O 1
ATOM 858 N N . PRO A 1 104 ? -4.363 -0.188 -1.369 1.00 91.81 104 PRO A N 1
ATOM 859 C CA . PRO A 1 104 ? -4.573 0.156 0.044 1.00 91.81 104 PRO A CA 1
ATOM 860 C C . PRO A 1 104 ? -5.959 0.728 0.376 1.00 91.81 104 PRO A C 1
ATOM 862 O O . PRO A 1 104 ? -6.542 0.402 1.411 1.00 91.81 104 PRO A O 1
ATOM 865 N N . LYS A 1 105 ? -6.539 1.544 -0.513 1.00 92.69 105 LYS A N 1
ATOM 866 C CA . LYS A 1 105 ? -7.908 2.062 -0.330 1.00 92.69 105 LYS A CA 1
ATOM 867 C C . LYS A 1 105 ? -8.981 0.976 -0.442 1.00 92.69 105 LYS A C 1
ATOM 869 O O . LYS A 1 105 ? -9.996 1.042 0.248 1.00 92.69 105 LYS A O 1
ATOM 874 N N . GLU A 1 106 ? -8.769 -0.012 -1.305 1.00 89.88 106 GLU A N 1
ATOM 875 C CA . GLU A 1 106 ? -9.678 -1.150 -1.452 1.00 89.88 106 GLU A CA 1
ATOM 876 C C . GLU A 1 106 ? -9.602 -2.073 -0.235 1.00 89.88 106 GLU A C 1
ATOM 878 O O . GLU A 1 106 ? -10.637 -2.461 0.307 1.00 89.88 106 GLU A O 1
ATOM 883 N N . PHE A 1 107 ? -8.393 -2.316 0.271 1.00 87.12 107 PHE A N 1
ATOM 884 C CA . PHE A 1 107 ? -8.183 -3.016 1.534 1.00 87.12 107 PHE A CA 1
ATOM 885 C C . PHE A 1 107 ? -8.901 -2.322 2.702 1.00 87.12 107 PHE A C 1
ATOM 887 O O . PHE A 1 107 ? -9.636 -2.969 3.448 1.00 87.12 107 PHE A O 1
ATOM 894 N N . HIS A 1 108 ? -8.766 -0.996 2.831 1.00 87.50 108 HIS A N 1
ATOM 895 C CA . HIS A 1 108 ? -9.477 -0.220 3.855 1.00 87.50 108 HIS A CA 1
ATOM 896 C C . HIS A 1 108 ? -11.001 -0.364 3.748 1.00 87.50 108 HIS A C 1
ATOM 898 O O . HIS A 1 108 ? -11.668 -0.630 4.750 1.00 87.50 108 HIS A O 1
ATOM 904 N N . ARG A 1 109 ? -11.555 -0.270 2.533 1.00 89.38 109 ARG A N 1
ATOM 905 C CA . ARG A 1 109 ? -12.987 -0.494 2.291 1.00 89.38 109 ARG A CA 1
ATOM 906 C C . ARG A 1 109 ? -13.418 -1.887 2.754 1.00 89.38 109 ARG A C 1
ATOM 908 O O . ARG A 1 109 ? -14.425 -1.998 3.451 1.00 89.38 109 ARG A O 1
ATOM 915 N N . HIS A 1 110 ? -12.649 -2.925 2.432 1.00 84.50 110 HIS A N 1
ATOM 916 C CA . HIS A 1 110 ? -12.951 -4.287 2.872 1.00 84.50 110 HIS A CA 1
ATOM 917 C C . HIS A 1 110 ? -12.908 -4.445 4.393 1.00 84.50 110 HIS A C 1
ATOM 919 O O . HIS A 1 110 ? -13.786 -5.095 4.958 1.00 84.50 110 HIS A O 1
ATOM 925 N N . LEU A 1 111 ? -11.955 -3.807 5.079 1.00 81.25 111 LEU A N 1
ATOM 926 C CA . LEU A 1 111 ? -11.935 -3.791 6.545 1.00 81.25 111 LEU A CA 1
ATOM 927 C C . LEU A 1 111 ? -13.202 -3.154 7.126 1.00 81.25 111 LEU A C 1
ATOM 929 O O . LEU A 1 111 ? -13.777 -3.676 8.080 1.00 81.25 111 LEU A O 1
ATOM 933 N N . VAL A 1 112 ? -13.670 -2.053 6.538 1.00 87.38 112 VAL A N 1
ATOM 934 C CA . VAL A 1 112 ? -14.913 -1.394 6.956 1.00 87.38 112 VAL A CA 1
ATOM 935 C C . VAL A 1 112 ? -16.130 -2.292 6.715 1.00 87.38 112 VAL A C 1
ATOM 937 O O . VAL A 1 112 ? -17.006 -2.370 7.576 1.00 87.38 112 VAL A O 1
ATOM 940 N N . GLU A 1 113 ? -16.212 -2.961 5.565 1.00 84.75 113 GLU A N 1
ATOM 941 C CA . GLU A 1 113 ? -17.305 -3.888 5.235 1.00 84.75 113 GLU A CA 1
ATOM 942 C C . GLU A 1 113 ? -17.357 -5.076 6.203 1.00 84.75 113 GLU A C 1
ATOM 944 O O . GLU A 1 113 ? -18.438 -5.432 6.685 1.00 84.75 113 GLU A O 1
ATOM 949 N N . LEU A 1 114 ? -16.192 -5.642 6.534 1.00 79.62 114 LEU A N 1
ATOM 950 C CA . LEU A 1 114 ? -16.049 -6.695 7.540 1.00 79.62 114 LEU A CA 1
ATOM 951 C C . LEU A 1 114 ? -16.508 -6.206 8.916 1.00 79.62 114 LEU A C 1
ATOM 953 O O . LEU A 1 114 ? -17.338 -6.854 9.550 1.00 79.62 114 LEU A O 1
ATOM 957 N N . ALA A 1 115 ? -16.044 -5.031 9.347 1.00 79.50 115 ALA A N 1
ATOM 958 C CA . ALA A 1 115 ? -16.420 -4.452 10.636 1.00 79.50 115 ALA A CA 1
ATOM 959 C C . ALA A 1 115 ? -17.921 -4.113 10.726 1.00 79.50 115 ALA A C 1
ATOM 961 O O . ALA A 1 115 ? -18.505 -4.159 11.805 1.00 79.50 115 ALA A O 1
ATOM 962 N N . ARG A 1 116 ? -18.572 -3.811 9.595 1.00 81.62 116 ARG A N 1
ATOM 963 C CA . ARG A 1 116 ? -20.026 -3.589 9.501 1.00 81.62 116 ARG A CA 1
ATOM 964 C C . ARG A 1 116 ? -20.853 -4.874 9.498 1.00 81.62 116 ARG A C 1
ATOM 966 O O . ARG A 1 116 ? -22.078 -4.784 9.477 1.00 81.62 116 ARG A O 1
ATOM 973 N N . GLY A 1 117 ? -20.221 -6.049 9.447 1.00 74.62 117 GLY A N 1
ATOM 974 C CA . GLY A 1 117 ? -20.920 -7.312 9.199 1.00 74.62 117 GLY A CA 1
ATOM 975 C C . GLY A 1 117 ? -21.604 -7.354 7.825 1.00 74.62 117 GLY A C 1
ATOM 976 O O . GLY A 1 117 ? -22.513 -8.148 7.608 1.00 74.62 117 GLY A O 1
ATOM 977 N N . GLN A 1 118 ? -21.198 -6.474 6.901 1.00 64.94 118 GLN A N 1
ATOM 978 C CA . GLN A 1 118 ? -21.765 -6.342 5.556 1.00 64.94 118 GLN A CA 1
ATOM 979 C C . GLN A 1 118 ? -21.016 -7.174 4.516 1.00 64.94 118 GLN A C 1
ATOM 981 O O . GLN A 1 118 ? -21.409 -7.181 3.348 1.00 64.94 118 GLN A O 1
ATOM 986 N N . TYR A 1 119 ? -19.961 -7.882 4.925 1.00 55.53 119 TYR A N 1
ATOM 987 C CA . TYR A 1 119 ? -19.249 -8.798 4.052 1.00 55.53 119 TYR A CA 1
ATOM 988 C C . TYR A 1 119 ? -20.170 -9.972 3.710 1.00 55.53 119 TYR A C 1
ATOM 990 O O . TYR A 1 119 ? -20.289 -10.949 4.452 1.00 55.53 119 TYR A O 1
ATOM 998 N N . LYS A 1 120 ? -20.885 -9.844 2.589 1.00 51.38 120 LYS A N 1
ATOM 999 C CA . LYS A 1 120 ? -21.574 -10.970 1.968 1.00 51.38 120 LYS A CA 1
ATOM 1000 C C . LYS A 1 120 ? -20.514 -12.038 1.733 1.00 51.38 120 LYS A C 1
ATOM 1002 O O . LYS A 1 120 ? -19.478 -11.744 1.149 1.00 51.38 120 LYS A O 1
ATOM 1007 N N . GLN A 1 121 ? -20.769 -13.255 2.202 1.00 45.12 121 GLN A N 1
ATOM 1008 C CA . GLN A 1 121 ? -20.009 -14.438 1.816 1.00 45.12 121 GLN A CA 1
ATOM 1009 C C . GLN A 1 121 ? -20.125 -14.602 0.293 1.00 45.12 121 GLN A C 1
ATOM 1011 O O . GLN A 1 121 ? -21.032 -15.263 -0.202 1.00 45.12 121 GLN A O 1
ATOM 1016 N N . THR A 1 122 ? -19.276 -13.924 -0.472 1.00 43.06 122 THR A N 1
ATOM 1017 C CA . THR A 1 122 ? -19.099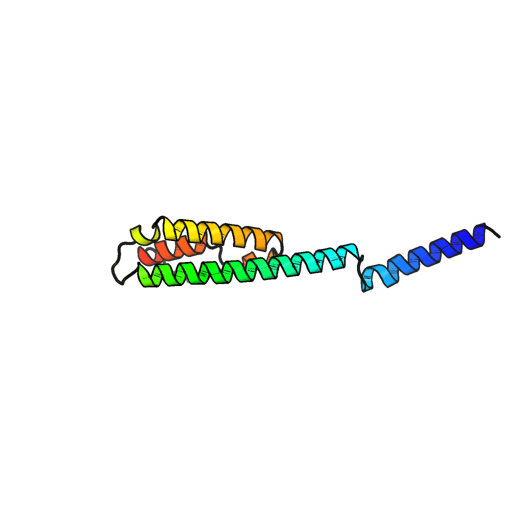 -14.208 -1.892 1.00 43.06 122 THR A CA 1
ATOM 1018 C C . THR A 1 122 ? -18.164 -15.401 -1.990 1.00 43.06 122 THR A C 1
ATOM 1020 O O . THR A 1 122 ? -16.960 -15.275 -1.775 1.00 43.06 122 THR A O 1
ATOM 1023 N N . HIS A 1 123 ? -18.808 -16.552 -2.193 1.00 35.25 123 HIS A N 1
ATOM 1024 C CA . HIS A 1 123 ? -18.264 -17.798 -2.725 1.00 35.25 123 HIS A CA 1
ATOM 1025 C C . HIS A 1 123 ? -17.403 -17.583 -3.972 1.00 35.25 123 HIS A C 1
ATOM 1027 O O . HIS A 1 123 ? -17.750 -16.679 -4.769 1.00 35.25 123 HIS A O 1
#

Foldseek 3Di:
DVVVVVVVVVVVVVCCVPPVCVVPPPPVVVVVVVVLVVVLVVLVVVLVVLVVVLVVCCVVPPDPPDDLVVLVPPVNVVSLVVNQVSQVVNCVSPVCSCVVDPRSVVVSVVVSCVNVVNPDPDD

Radius of gyration: 25.47 Å; chains: 1; bounding box: 60×29×74 Å

Organism: NCBI:txid1802673

pLDDT: mean 80.6, std 12.31, range [35.25, 96.06]